Protein AF-S7ST58-F1 (afdb_monomer_lite)

Sequence (44 aa):
MMVSYKIIEEHQGKIEVESEVGVGTTFHITLPIERMEREDDDDD

Structure (mmCIF, N/CA/C/O backbone):
data_AF-S7ST58-F1
#
_entry.id   AF-S7ST58-F1
#
loop_
_atom_site.group_PDB
_atom_site.id
_atom_site.type_symbol
_atom_site.label_atom_id
_atom_site.label_alt_id
_atom_site.label_comp_id
_atom_site.label_asym_id
_atom_site.label_entity_id
_atom_site.label_seq_id
_atom_site.pdbx_PDB_ins_code
_atom_site.Cartn_x
_atom_site.Cartn_y
_atom_site.Cartn_z
_atom_site.occupancy
_atom_site.B_iso_or_equiv
_atom_site.auth_seq_id
_atom_site.auth_comp_id
_atom_site.auth_asym_id
_atom_site.auth_atom_id
_atom_site.pdbx_PDB_model_num
ATOM 1 N N . MET A 1 1 ? 2.784 -5.474 11.784 1.00 62.44 1 MET A N 1
ATOM 2 C CA . MET A 1 1 ? 2.744 -4.447 10.716 1.00 62.44 1 MET A CA 1
ATOM 3 C C . MET A 1 1 ? 4.090 -3.767 10.451 1.00 62.44 1 MET A C 1
ATOM 5 O O . MET A 1 1 ? 4.318 -3.417 9.305 1.00 62.44 1 MET A O 1
ATOM 9 N N . MET A 1 2 ? 5.008 -3.618 11.425 1.00 76.19 2 MET A N 1
ATOM 10 C CA . MET A 1 2 ? 6.310 -2.957 11.169 1.00 76.19 2 MET A CA 1
ATOM 11 C C . MET A 1 2 ? 7.171 -3.642 10.092 1.00 76.19 2 MET A C 1
ATOM 13 O O . MET A 1 2 ? 7.837 -2.953 9.331 1.00 76.19 2 MET A O 1
ATOM 17 N N . VAL A 1 3 ? 7.141 -4.978 9.997 1.00 87.88 3 VAL A N 1
ATOM 18 C CA . VAL A 1 3 ? 7.905 -5.721 8.975 1.00 87.88 3 VAL A CA 1
ATOM 19 C C . VAL A 1 3 ? 7.404 -5.391 7.567 1.00 87.88 3 VAL A C 1
ATOM 21 O O . VAL A 1 3 ? 8.197 -5.061 6.697 1.00 87.88 3 VAL A O 1
ATOM 24 N N . SER A 1 4 ? 6.085 -5.399 7.360 1.00 90.00 4 SER A N 1
ATOM 25 C CA . SER A 1 4 ? 5.475 -5.067 6.068 1.00 90.00 4 SER A CA 1
ATOM 26 C C . SER A 1 4 ? 5.755 -3.624 5.654 1.00 90.00 4 SER A C 1
ATOM 28 O O . SER A 1 4 ? 6.041 -3.388 4.491 1.00 90.00 4 SER A O 1
ATOM 30 N N . TYR A 1 5 ? 5.737 -2.676 6.599 1.00 90.69 5 TYR A N 1
ATOM 31 C CA . TYR A 1 5 ? 6.088 -1.281 6.316 1.00 90.69 5 TYR A CA 1
ATOM 32 C C . TYR A 1 5 ? 7.510 -1.142 5.775 1.00 90.69 5 TYR A C 1
ATOM 34 O O . TYR A 1 5 ? 7.693 -0.501 4.748 1.00 90.69 5 TYR A O 1
ATOM 42 N N . LYS A 1 6 ? 8.490 -1.787 6.424 1.00 92.56 6 LYS A N 1
ATOM 43 C CA . LYS A 1 6 ? 9.881 -1.772 5.952 1.00 92.56 6 LYS A CA 1
ATOM 44 C C . LYS A 1 6 ? 10.024 -2.393 4.569 1.00 92.56 6 LYS A C 1
ATOM 46 O O . LYS A 1 6 ? 10.676 -1.809 3.723 1.00 92.56 6 LYS A O 1
ATOM 51 N N . ILE A 1 7 ? 9.364 -3.527 4.324 1.00 94.44 7 ILE A N 1
ATOM 52 C CA . ILE A 1 7 ? 9.373 -4.169 3.003 1.00 94.44 7 ILE A CA 1
ATOM 53 C C . I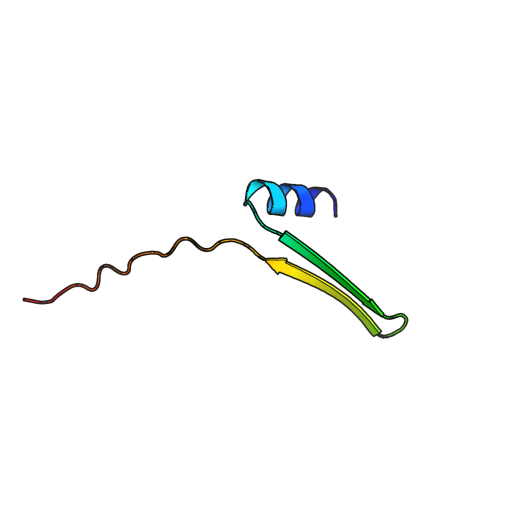LE A 1 7 ? 8.819 -3.206 1.946 1.00 94.44 7 ILE A C 1
ATOM 55 O O . ILE A 1 7 ? 9.441 -3.012 0.912 1.00 94.44 7 ILE A O 1
ATOM 59 N N . ILE A 1 8 ? 7.673 -2.575 2.202 1.00 94.12 8 ILE A N 1
ATOM 60 C CA . ILE A 1 8 ? 7.052 -1.643 1.253 1.00 94.12 8 ILE A CA 1
ATOM 61 C C . ILE A 1 8 ? 7.961 -0.426 1.016 1.00 94.12 8 ILE A C 1
ATOM 63 O O . ILE A 1 8 ? 8.148 -0.033 -0.130 1.00 94.12 8 ILE A O 1
ATOM 67 N N . GLU A 1 9 ? 8.565 0.132 2.068 1.00 92.75 9 GLU A N 1
ATOM 68 C CA . GLU A 1 9 ? 9.499 1.265 1.986 1.00 92.75 9 GLU A CA 1
ATOM 69 C C . GLU A 1 9 ? 10.774 0.921 1.199 1.00 92.75 9 GLU A C 1
ATOM 71 O O . GLU A 1 9 ? 11.167 1.677 0.312 1.00 92.75 9 GLU A O 1
ATOM 76 N N . GLU A 1 10 ? 11.384 -0.239 1.461 1.00 95.19 10 GLU A N 1
ATOM 77 C CA . GLU A 1 10 ? 12.572 -0.735 0.749 1.00 95.19 10 GLU A CA 1
ATOM 78 C C . GLU A 1 10 ? 12.315 -0.921 -0.754 1.00 95.19 10 GLU A C 1
ATOM 80 O O . GLU A 1 10 ? 13.219 -0.727 -1.561 1.00 95.19 10 GLU A O 1
ATOM 85 N N . HIS A 1 11 ? 11.072 -1.228 -1.138 1.00 94.12 11 HIS A N 1
ATOM 86 C CA . HIS A 1 11 ? 10.642 -1.338 -2.536 1.00 94.12 11 HIS A CA 1
ATOM 87 C C . HIS A 1 11 ? 10.076 -0.019 -3.094 1.00 94.12 11 HIS A C 1
ATOM 89 O O . HIS A 1 11 ? 9.390 -0.024 -4.116 1.00 94.12 11 HIS A O 1
ATOM 95 N N . GLN A 1 12 ? 10.325 1.114 -2.423 1.00 95.38 12 GLN A N 1
ATOM 96 C CA . GLN A 1 12 ? 9.852 2.450 -2.815 1.00 95.38 12 GLN A CA 1
ATOM 97 C C . GLN A 1 12 ? 8.324 2.534 -2.991 1.00 95.38 12 GLN A C 1
ATOM 99 O O . GLN A 1 12 ? 7.801 3.342 -3.764 1.00 95.38 12 GLN A O 1
ATOM 104 N N . GLY A 1 13 ? 7.602 1.678 -2.274 1.00 94.25 13 GLY A N 1
ATOM 105 C CA . GLY A 1 13 ? 6.154 1.608 -2.270 1.00 94.25 13 GLY A CA 1
ATOM 106 C C . GLY A 1 13 ? 5.500 2.597 -1.313 1.00 94.25 13 GLY A C 1
ATOM 107 O O . GLY A 1 13 ? 6.144 3.271 -0.509 1.00 94.25 13 GLY A O 1
ATOM 108 N N . LYS A 1 14 ? 4.172 2.663 -1.387 1.00 95.25 14 LYS A N 1
ATOM 109 C CA . LYS A 1 14 ? 3.318 3.487 -0.523 1.00 95.25 14 LYS A CA 1
ATOM 110 C C . LYS A 1 14 ? 2.218 2.638 0.092 1.00 95.25 14 LYS A C 1
ATOM 112 O O . LYS A 1 14 ? 1.779 1.660 -0.513 1.00 95.25 14 LYS A O 1
ATOM 117 N N . ILE A 1 15 ? 1.765 3.034 1.277 1.00 94.44 15 ILE A N 1
ATOM 118 C CA . ILE A 1 15 ? 0.659 2.388 1.981 1.00 94.44 15 ILE A CA 1
ATOM 119 C C . ILE A 1 15 ? -0.343 3.429 2.476 1.00 94.44 15 ILE A C 1
ATOM 121 O O . ILE A 1 15 ? 0.036 4.408 3.118 1.00 94.44 15 ILE A O 1
ATOM 125 N N . GLU A 1 16 ? -1.617 3.190 2.195 1.00 95.75 16 GLU A N 1
ATOM 126 C CA . GLU A 1 16 ? -2.749 4.003 2.638 1.00 95.75 16 GLU A CA 1
ATOM 127 C C . GLU A 1 16 ? -3.736 3.106 3.388 1.00 95.75 16 GLU A C 1
ATOM 129 O O . GLU A 1 16 ? -3.910 1.931 3.050 1.00 95.75 16 GLU A O 1
ATOM 134 N N . VAL A 1 17 ? -4.351 3.636 4.445 1.00 95.75 17 VAL A N 1
ATOM 135 C CA . VAL A 1 17 ? -5.219 2.860 5.337 1.00 95.75 17 VAL A CA 1
ATOM 136 C C . VAL A 1 17 ? -6.560 3.555 5.467 1.00 95.75 17 VAL A C 1
ATOM 138 O O . VAL A 1 17 ? -6.629 4.706 5.890 1.00 95.75 17 VAL A O 1
ATOM 141 N N . GLU A 1 18 ? -7.618 2.819 5.159 1.00 98.06 18 GLU A N 1
ATOM 142 C CA . GLU A 1 18 ? -9.002 3.246 5.329 1.00 98.06 18 GLU A CA 1
ATOM 143 C C . GLU A 1 18 ? -9.687 2.298 6.312 1.00 98.06 18 GLU A C 1
ATOM 145 O O . GLU A 1 18 ? -9.499 1.083 6.251 1.00 98.06 18 GLU A O 1
ATOM 150 N N . SER A 1 19 ? -10.459 2.829 7.258 1.00 97.25 19 SER A N 1
ATOM 151 C CA . SER A 1 19 ? -11.157 2.011 8.250 1.00 97.25 19 SER A CA 1
ATOM 152 C C . SER A 1 19 ? -12.497 2.622 8.615 1.00 97.25 19 SER A C 1
ATOM 154 O O . SER A 1 19 ? -12.597 3.828 8.837 1.00 97.25 19 SER A O 1
ATOM 156 N N . GLU A 1 20 ? -13.507 1.765 8.719 1.00 98.12 20 GLU A N 1
ATOM 157 C CA . GLU A 1 20 ? -14.848 2.126 9.153 1.00 98.12 20 GLU A CA 1
ATOM 158 C C . GLU A 1 20 ? -15.337 1.129 10.213 1.00 98.12 20 GLU A C 1
ATOM 160 O O . GLU A 1 20 ? -15.268 -0.096 10.052 1.00 98.12 20 GLU A O 1
ATOM 165 N N . VAL A 1 21 ? -15.824 1.662 11.337 1.00 97.81 21 VAL A N 1
ATOM 166 C CA . VAL A 1 21 ? -16.269 0.865 12.488 1.00 97.81 21 VAL A CA 1
ATOM 167 C C . VAL A 1 21 ? -17.449 -0.018 12.091 1.00 97.81 21 VAL A C 1
ATOM 169 O O . VAL A 1 21 ? -18.463 0.465 11.603 1.00 97.81 21 VAL A O 1
ATOM 172 N N . GLY A 1 22 ? -17.330 -1.321 12.350 1.00 97.81 22 GLY A N 1
ATOM 173 C CA . GLY A 1 22 ? -18.371 -2.297 12.014 1.00 97.81 22 GLY A CA 1
ATOM 174 C C . GLY A 1 22 ? -18.374 -2.752 10.551 1.00 97.81 22 GLY A C 1
ATOM 175 O O . GLY A 1 22 ? -19.114 -3.677 10.231 1.00 97.81 22 GLY A O 1
ATOM 176 N N . VAL A 1 23 ? -17.526 -2.172 9.694 1.00 97.88 23 VAL A N 1
ATOM 177 C CA . VAL A 1 23 ? -17.346 -2.579 8.289 1.00 97.88 23 VAL A CA 1
ATOM 178 C C . VAL A 1 23 ? -16.003 -3.282 8.108 1.00 97.88 23 VAL A C 1
ATOM 180 O O . VAL A 1 23 ? -15.956 -4.399 7.596 1.00 97.88 23 VAL A O 1
ATOM 183 N N . GLY A 1 24 ? -14.913 -2.672 8.586 1.00 97.88 24 GLY A N 1
ATOM 184 C CA . GLY A 1 24 ? -13.575 -3.259 8.528 1.00 97.88 24 GLY A CA 1
ATOM 185 C C . GLY A 1 24 ? -12.468 -2.245 8.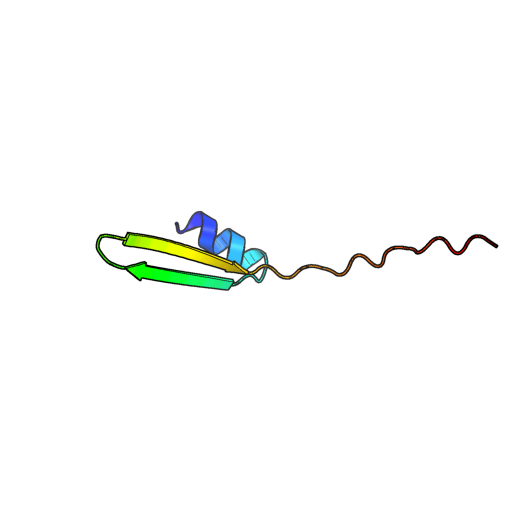246 1.00 97.88 24 GLY A C 1
ATOM 186 O O . GLY A 1 24 ? -12.633 -1.039 8.424 1.00 97.88 24 GLY A O 1
ATOM 187 N N . THR A 1 25 ? -11.319 -2.762 7.815 1.00 97.75 25 THR A N 1
ATOM 188 C CA . THR A 1 25 ? -10.130 -1.972 7.476 1.00 97.75 25 THR A CA 1
ATOM 189 C C . THR A 1 25 ? -9.562 -2.451 6.148 1.00 97.75 25 THR A C 1
ATOM 191 O O . THR A 1 25 ? -9.330 -3.648 5.975 1.00 97.75 25 TH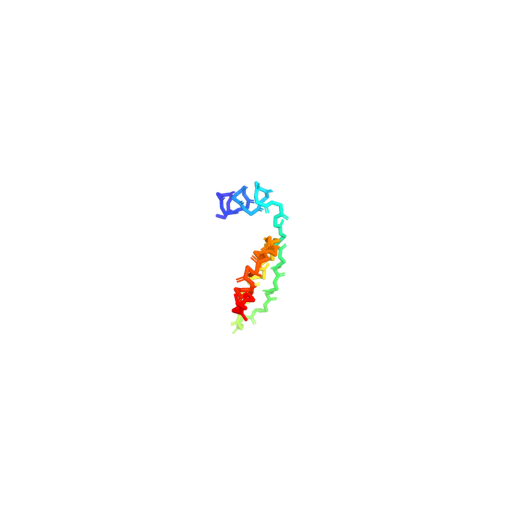R A O 1
ATOM 194 N N . THR A 1 26 ? -9.286 -1.513 5.249 1.00 97.75 26 THR A N 1
ATOM 195 C CA . THR A 1 26 ? -8.676 -1.749 3.941 1.00 97.75 26 THR A CA 1
ATOM 196 C C . THR A 1 26 ? -7.291 -1.116 3.907 1.00 97.75 26 THR A C 1
ATOM 198 O O . THR A 1 26 ? -7.110 0.046 4.267 1.00 97.75 26 THR A O 1
ATOM 201 N N . PHE A 1 27 ? -6.306 -1.895 3.464 1.00 96.56 27 PHE A N 1
ATOM 202 C CA . PHE A 1 27 ? -4.939 -1.437 3.245 1.00 96.56 27 PHE A CA 1
ATOM 203 C C . PHE A 1 27 ? -4.673 -1.390 1.745 1.00 96.56 27 PHE A C 1
ATOM 205 O O . PHE A 1 27 ? -4.719 -2.422 1.076 1.00 96.56 27 PHE A O 1
ATOM 212 N N . HIS A 1 28 ? -4.360 -0.210 1.231 1.00 97.00 28 HIS A N 1
ATOM 213 C CA . HIS A 1 28 ? -3.955 -0.013 -0.153 1.00 97.00 28 HIS A CA 1
ATOM 214 C C . HIS A 1 28 ? -2.432 0.039 -0.210 1.00 97.00 28 HIS A C 1
ATOM 216 O O . HIS A 1 28 ? -1.816 0.889 0.428 1.00 97.00 28 HIS A O 1
ATOM 222 N N . ILE A 1 29 ? -1.818 -0.889 -0.944 1.00 96.00 29 ILE A N 1
ATOM 223 C CA . ILE A 1 29 ? -0.364 -0.966 -1.117 1.00 96.00 29 ILE A CA 1
ATOM 224 C C . ILE A 1 29 ? -0.057 -0.695 -2.586 1.00 96.00 29 ILE A C 1
ATOM 226 O O . ILE A 1 29 ? -0.518 -1.423 -3.461 1.00 96.00 29 ILE A O 1
ATOM 230 N N . THR A 1 30 ? 0.737 0.340 -2.847 1.00 95.94 30 THR A N 1
ATOM 231 C CA . THR A 1 30 ? 1.191 0.705 -4.192 1.00 95.94 30 THR A CA 1
ATOM 232 C C . THR A 1 30 ? 2.678 0.412 -4.314 1.00 95.94 30 THR A C 1
ATOM 234 O O . THR A 1 30 ? 3.459 0.913 -3.507 1.00 95.94 30 THR A O 1
ATOM 237 N N . LEU A 1 31 ? 3.074 -0.361 -5.324 1.00 95.38 31 LEU A N 1
ATOM 238 C CA . LEU A 1 31 ? 4.474 -0.652 -5.639 1.00 95.38 31 LEU A CA 1
ATOM 239 C C . LEU A 1 31 ? 4.788 -0.182 -7.067 1.00 95.38 31 LEU A C 1
ATOM 241 O O . LEU A 1 31 ? 3.946 -0.364 -7.952 1.00 95.38 31 LEU A O 1
ATOM 245 N N . PRO A 1 32 ? 5.961 0.429 -7.307 1.00 91.56 32 PRO A N 1
ATOM 246 C CA . PRO A 1 32 ? 6.394 0.747 -8.660 1.00 91.56 32 PRO A CA 1
ATOM 247 C C . PRO A 1 32 ? 6.592 -0.548 -9.457 1.00 91.56 32 PRO A C 1
ATOM 249 O O . PRO A 1 32 ? 7.156 -1.517 -8.955 1.00 91.56 32 PRO A O 1
ATOM 252 N N . ILE A 1 33 ? 6.127 -0.557 -10.704 1.00 88.38 33 ILE A N 1
ATOM 253 C CA . ILE A 1 33 ? 6.407 -1.632 -11.657 1.00 88.38 33 ILE A CA 1
ATOM 254 C C . ILE A 1 33 ? 7.470 -1.143 -12.633 1.00 88.38 33 ILE A C 1
ATOM 256 O O . ILE A 1 33 ? 7.326 -0.076 -13.234 1.00 88.38 33 ILE A O 1
ATOM 260 N N . GLU A 1 34 ? 8.540 -1.914 -12.800 1.00 81.00 34 GLU A N 1
ATOM 261 C CA . GLU A 1 34 ? 9.438 -1.698 -13.926 1.00 81.00 34 GLU A CA 1
ATOM 262 C C . GLU A 1 34 ? 8.718 -2.145 -15.194 1.00 81.00 34 GLU A C 1
ATOM 264 O O . GLU A 1 34 ? 8.146 -3.238 -15.266 1.00 81.00 34 GLU A O 1
ATOM 269 N N . ARG A 1 35 ? 8.706 -1.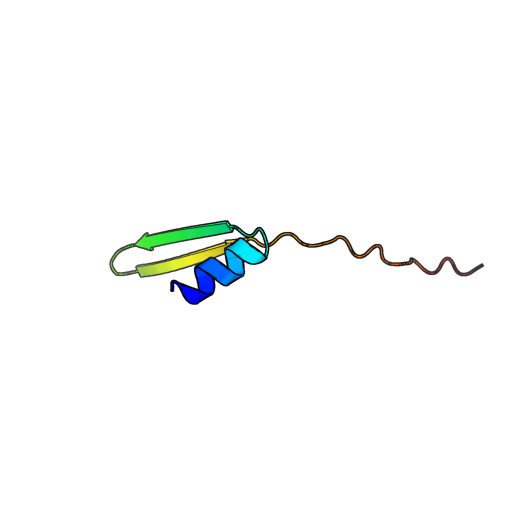271 -16.201 1.00 76.69 35 ARG A N 1
ATOM 270 C CA . ARG A 1 35 ? 8.229 -1.645 -17.524 1.00 76.69 35 ARG A CA 1
ATOM 271 C C . ARG A 1 35 ? 9.237 -2.641 -18.083 1.00 76.69 35 ARG A C 1
ATOM 273 O O . ARG A 1 35 ? 10.276 -2.233 -18.582 1.00 76.69 35 ARG A O 1
ATOM 280 N N . MET A 1 36 ? 8.924 -3.932 -17.993 1.00 71.94 36 MET A N 1
ATOM 281 C CA . MET A 1 36 ? 9.559 -4.916 -18.859 1.00 71.94 36 MET A CA 1
ATOM 282 C C . MET A 1 36 ? 9.172 -4.516 -20.280 1.00 71.94 36 MET A C 1
ATOM 284 O O . MET A 1 36 ? 8.004 -4.632 -20.666 1.00 71.94 36 MET A O 1
ATOM 288 N N . GLU A 1 37 ? 10.116 -3.931 -21.015 1.00 70.19 37 GLU A N 1
ATOM 289 C CA . GLU A 1 37 ? 10.010 -3.855 -22.464 1.00 70.19 37 GLU A CA 1
ATOM 290 C C . GLU A 1 37 ? 9.833 -5.298 -22.919 1.00 70.19 37 GLU A C 1
ATOM 292 O O . GLU A 1 37 ? 10.691 -6.147 -22.686 1.00 70.19 37 GLU A O 1
ATOM 297 N N . ARG A 1 38 ? 8.648 -5.615 -23.444 1.00 71.25 38 ARG A N 1
ATOM 298 C CA . ARG A 1 38 ? 8.522 -6.834 -24.223 1.00 71.25 38 ARG A CA 1
ATOM 299 C C . ARG A 1 38 ? 9.426 -6.578 -25.418 1.00 71.25 38 ARG A C 1
ATOM 301 O O . ARG A 1 38 ? 9.205 -5.593 -26.121 1.00 71.25 38 ARG A O 1
ATOM 308 N N . GLU A 1 39 ?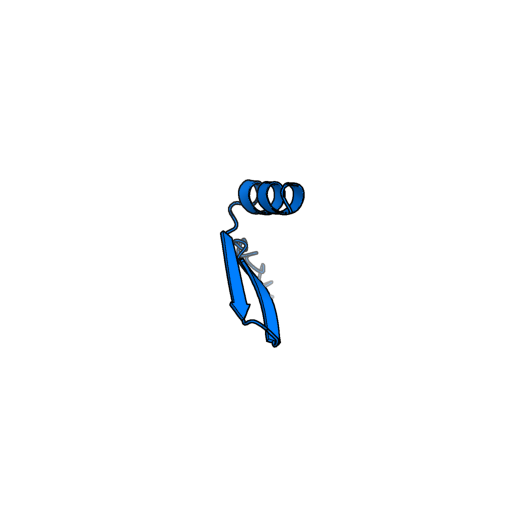 10.473 -7.380 -25.569 1.00 65.56 39 GLU A N 1
ATOM 309 C CA . GLU A 1 39 ? 11.067 -7.591 -26.881 1.00 65.56 39 GLU A CA 1
ATOM 310 C C . GLU A 1 39 ? 9.916 -8.152 -27.716 1.00 65.56 39 GLU A C 1
ATOM 312 O O . GLU A 1 39 ? 9.554 -9.322 -27.613 1.00 65.56 39 GLU A O 1
ATOM 317 N N . ASP A 1 40 ? 9.203 -7.253 -28.390 1.00 67.12 40 ASP A N 1
ATOM 318 C CA . ASP A 1 40 ? 8.348 -7.637 -29.489 1.00 67.12 40 ASP A CA 1
ATOM 319 C C . ASP A 1 40 ? 9.345 -8.187 -30.519 1.00 67.12 40 ASP A C 1
ATOM 321 O O . ASP A 1 40 ? 10.087 -7.423 -31.134 1.00 67.12 40 ASP A O 1
ATOM 325 N N . ASP A 1 41 ? 9.472 -9.518 -30.567 1.00 62.09 41 ASP A N 1
ATOM 326 C CA . ASP A 1 41 ? 10.182 -10.241 -31.618 1.00 62.09 41 ASP A CA 1
ATOM 327 C C . ASP A 1 41 ? 9.565 -9.797 -32.955 1.00 62.09 41 ASP A C 1
ATOM 329 O O . ASP A 1 41 ? 8.528 -10.308 -33.384 1.00 62.09 41 ASP A O 1
ATOM 333 N N . ASP A 1 42 ? 10.162 -8.781 -33.578 1.00 61.41 42 ASP A N 1
ATOM 334 C CA . ASP A 1 42 ? 9.947 -8.460 -34.981 1.00 61.41 42 ASP A CA 1
ATOM 335 C C . ASP A 1 42 ? 10.504 -9.647 -35.792 1.00 61.41 42 ASP A C 1
ATOM 337 O O . ASP A 1 42 ? 11.699 -9.730 -36.075 1.00 61.41 42 ASP A O 1
ATOM 341 N N . ASP A 1 43 ? 9.624 -10.609 -36.094 1.00 60.62 43 ASP A N 1
ATOM 342 C CA . ASP A 1 43 ? 9.770 -11.578 -37.185 1.00 60.62 43 ASP A CA 1
ATOM 343 C C . ASP A 1 43 ? 10.019 -10.801 -38.503 1.00 60.62 43 ASP A C 1
ATOM 345 O O . ASP A 1 43 ? 9.082 -10.231 -39.072 1.00 60.62 43 ASP A O 1
ATOM 349 N N . ASP A 1 44 ? 11.266 -10.796 -38.992 1.00 57.69 44 ASP A N 1
ATOM 350 C CA . ASP A 1 44 ? 11.631 -10.602 -40.412 1.00 57.69 44 ASP A CA 1
ATOM 351 C C . ASP A 1 44 ? 12.662 -11.659 -40.852 1.00 57.69 44 ASP A C 1
ATOM 353 O O . ASP A 1 44 ? 13.714 -11.805 -40.180 1.00 57.69 44 ASP A O 1
#

Foldseek 3Di:
DVVVVVVLVVQVKDWDWDADPPPGIDIDIGGDDDPPPPPPPPDD

pLDDT: mean 87.0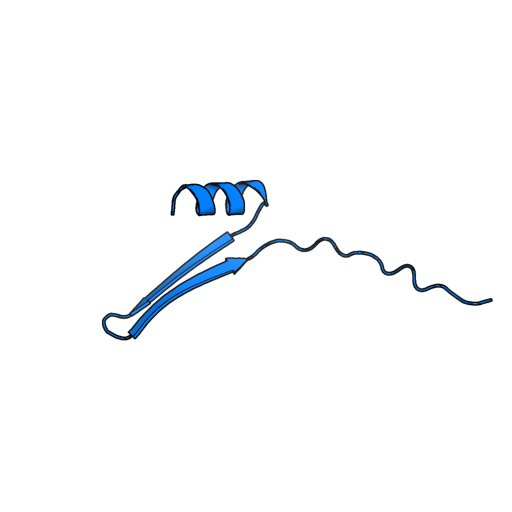, std 13.07, range [57.69, 98.12]

Radius of gyration: 17.64 Å; chains: 1; bounding box: 31×16×53 Å

Secondary structure (DSSP, 8-state):
-HHHHHHHHHTT-EEEEEEETTTEEEEEEE-PPP----------